Protein AF-A0AAV2SWE1-F1 (afdb_monomer_lite)

Secondary structure (DSSP, 8-state):
------TTS-SSHHHHHHHHHHHH--S-TTTT-SSS---S-S-STTTHHHHSPPPTT------EEEEE-S-HHHHHHHHHHHTTSTT--GGGEEEEESS--HHHHHHHHHHT-EEEE-

InterPro domains:
  IPR052463 O-linked-mannose beta-1,2-N-acetylglucosaminyltransferase [PTHR46396] (7-118)

pLDDT: mean 83.56, std 15.63, range [37.53, 95.44]

Radius of gyration: 15.07 Å; chains: 1; bounding box: 31×37×37 Å

Sequence (118 aa):
NQTRMCMSWPNTKSFNLRRIFCETHDGFKDLCNCENPFTLSNQTKESFMNMNPKPLHWKEDIPILIITGNRTRYMFRLLQSLVHQDGVRSDLITLVMDGEQIEAAKIADILGLRIIIH

Foldseek 3Di:
DDLPQLPQDDPDPLVVLLSVLPVPDPDLCQCNPSPHHDELPCDDVVSCVPQAPAPPPDDDDDAAEAEDELCLVVVVVVVVVQSNDHPDHQQRYEYEYADDNPSNVSVCVSRVHHYDYD

Organism: Meganyctiphanes norvegica (NCBI:txid48144)

Structure (mmCIF, N/CA/C/O backbone):
data_AF-A0AAV2SWE1-F1
#
_entry.id   AF-A0AAV2SWE1-F1
#
loop_
_atom_site.group_PDB
_atom_site.id
_atom_site.type_symbol
_atom_site.label_atom_id
_atom_site.label_alt_id
_atom_site.label_comp_id
_atom_site.label_asym_id
_atom_site.label_entity_id
_atom_site.label_seq_id
_atom_site.pdbx_PDB_ins_code
_atom_site.Cartn_x
_atom_site.Cartn_y
_atom_site.Cartn_z
_atom_site.occupancy
_atom_site.B_iso_or_equiv
_atom_site.auth_seq_id
_atom_site.auth_comp_id
_atom_site.auth_asym_id
_atom_site.auth_atom_id
_atom_site.pdbx_PDB_model_num
ATOM 1 N N . ASN A 1 1 ? -2.248 16.054 20.561 1.00 37.53 1 ASN A N 1
ATO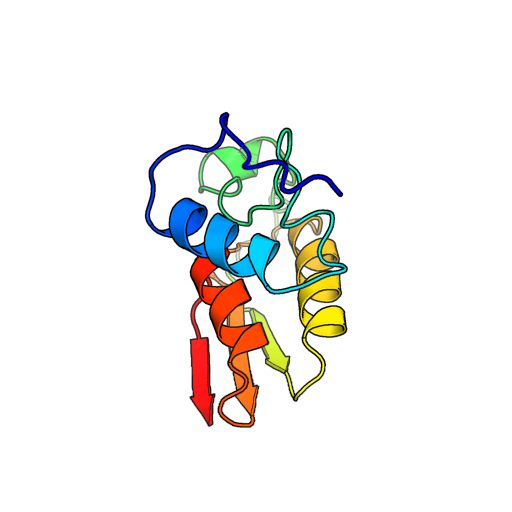M 2 C CA . ASN A 1 1 ? -2.730 17.235 19.810 1.00 37.53 1 ASN A CA 1
ATOM 3 C C . ASN A 1 1 ? -1.872 17.518 18.591 1.00 37.53 1 ASN A C 1
ATOM 5 O O . ASN A 1 1 ? -0.926 18.281 18.704 1.00 37.53 1 ASN A O 1
ATOM 9 N N . GLN A 1 2 ? -2.197 16.904 17.451 1.00 40.59 2 GLN A N 1
ATOM 10 C CA . GLN A 1 2 ? -2.110 17.508 16.113 1.00 40.59 2 GLN A CA 1
ATOM 11 C C . GLN A 1 2 ? -2.547 16.447 15.096 1.00 40.59 2 GLN A C 1
ATOM 13 O O . GLN A 1 2 ? -1.744 15.662 14.603 1.00 40.59 2 GLN A O 1
ATOM 18 N N . THR A 1 3 ? -3.844 16.431 14.800 1.00 47.72 3 THR A N 1
ATOM 19 C CA . THR A 1 3 ? -4.416 15.873 13.573 1.00 47.72 3 THR A CA 1
ATOM 20 C C . THR A 1 3 ? -3.820 16.670 12.409 1.00 47.72 3 THR A C 1
ATOM 22 O O . THR A 1 3 ? -4.380 17.667 11.960 1.00 47.72 3 THR A O 1
ATOM 25 N N . ARG A 1 4 ? -2.602 16.326 11.975 1.00 58.28 4 ARG A N 1
ATOM 26 C CA . ARG A 1 4 ? -2.028 16.892 10.751 1.00 58.28 4 ARG A CA 1
ATOM 27 C C . ARG A 1 4 ? -2.672 16.169 9.584 1.00 58.28 4 ARG A C 1
ATOM 29 O O . ARG A 1 4 ? -2.148 15.184 9.082 1.00 58.28 4 ARG A O 1
ATOM 36 N N . MET A 1 5 ? -3.836 16.663 9.181 1.00 66.75 5 MET A N 1
ATOM 37 C CA . MET A 1 5 ? -4.422 16.338 7.890 1.00 66.75 5 MET A CA 1
ATOM 38 C C . MET A 1 5 ? -3.362 16.651 6.823 1.00 66.75 5 MET A C 1
ATOM 40 O O . MET A 1 5 ? -2.963 17.805 6.664 1.00 66.75 5 MET A O 1
ATOM 44 N N . CYS A 1 6 ? -2.829 15.621 6.159 1.00 80.75 6 CYS A N 1
ATOM 45 C CA . CYS A 1 6 ? -1.799 15.781 5.135 1.00 80.75 6 CYS A CA 1
ATOM 46 C C . CYS A 1 6 ? -2.404 16.504 3.921 1.00 80.75 6 CYS A C 1
ATOM 48 O O . CYS A 1 6 ? -2.972 15.876 3.026 1.00 80.75 6 CYS A O 1
ATOM 50 N N . MET A 1 7 ? -2.316 17.837 3.913 1.00 77.62 7 MET A N 1
ATOM 51 C CA . MET A 1 7 ? -2.926 18.696 2.889 1.00 77.62 7 MET A CA 1
ATOM 52 C C . MET A 1 7 ? -2.313 18.497 1.494 1.00 77.62 7 MET A C 1
ATOM 54 O O . MET A 1 7 ? -2.956 18.799 0.496 1.00 77.62 7 MET A O 1
ATOM 58 N N . SER A 1 8 ? -1.089 17.967 1.426 1.00 84.62 8 SER A N 1
ATOM 59 C CA . SER A 1 8 ? -0.339 17.713 0.191 1.00 84.62 8 SER A CA 1
ATOM 60 C C . SER A 1 8 ? -0.727 16.423 -0.533 1.00 84.62 8 SER A C 1
ATOM 62 O O . SER A 1 8 ? -0.347 16.239 -1.687 1.00 84.62 8 SER A O 1
ATOM 64 N N . TRP A 1 9 ? -1.441 15.498 0.115 1.00 90.25 9 TRP A N 1
ATOM 65 C CA . TRP A 1 9 ? -1.774 14.221 -0.514 1.00 90.25 9 TRP A CA 1
ATOM 66 C C . TRP A 1 9 ? -2.806 14.385 -1.635 1.00 90.25 9 TRP A C 1
ATOM 68 O O . TRP A 1 9 ? -3.787 15.115 -1.456 1.00 90.25 9 TRP A O 1
ATOM 78 N N . PRO A 1 10 ? -2.655 13.658 -2.756 1.00 91.12 10 PRO A N 1
ATOM 79 C CA . PRO A 1 10 ? -3.560 13.770 -3.890 1.00 91.12 10 PRO A CA 1
ATOM 80 C C . PRO A 1 10 ? -4.954 13.216 -3.565 1.00 91.12 10 PRO A C 1
ATOM 82 O O . PRO A 1 10 ? -5.123 12.305 -2.754 1.00 91.12 10 PRO A O 1
ATOM 85 N N . ASN A 1 11 ? -5.974 13.727 -4.253 1.00 90.44 11 ASN A N 1
ATOM 86 C CA . ASN A 1 11 ? -7.366 13.296 -4.090 1.00 90.44 11 ASN A CA 1
ATOM 87 C C . ASN A 1 11 ? -7.673 12.049 -4.928 1.00 90.44 11 ASN A C 1
ATOM 89 O O . ASN A 1 11 ? -8.414 12.097 -5.904 1.00 90.44 11 ASN A O 1
ATOM 93 N N . THR A 1 12 ? -7.084 10.919 -4.539 1.00 91.81 12 THR A N 1
ATOM 94 C CA . THR A 1 12 ? -7.333 9.604 -5.151 1.00 91.81 12 THR A CA 1
ATOM 95 C C . THR A 1 12 ? -7.998 8.659 -4.153 1.00 91.81 12 THR A C 1
ATOM 97 O O . THR A 1 12 ? -7.912 8.873 -2.943 1.00 91.81 12 THR A O 1
ATOM 100 N N . LYS A 1 13 ? -8.622 7.574 -4.638 1.00 92.50 13 LYS A N 1
ATOM 101 C CA . LYS A 1 13 ? -9.240 6.553 -3.771 1.00 92.50 13 LYS A CA 1
ATOM 102 C C . LYS A 1 13 ? -8.258 6.040 -2.705 1.00 92.50 13 LYS A C 1
ATOM 104 O O . LYS A 1 13 ? -8.582 6.077 -1.523 1.00 92.50 13 LYS A O 1
ATOM 109 N N . SER A 1 14 ? -7.057 5.623 -3.114 1.00 92.25 14 SER A N 1
ATOM 110 C CA . SER A 1 14 ? -6.023 5.099 -2.205 1.00 92.25 14 SER A CA 1
ATOM 111 C C . SER A 1 14 ? -5.631 6.120 -1.128 1.00 92.25 14 SER A C 1
ATOM 113 O O . SER A 1 14 ? -5.598 5.789 0.056 1.00 92.25 14 SER A O 1
ATOM 115 N N . PHE A 1 15 ? -5.409 7.384 -1.501 1.00 93.44 15 PHE A N 1
ATOM 116 C CA . PHE A 1 15 ? -5.043 8.420 -0.533 1.00 93.44 15 PHE A CA 1
ATOM 117 C C . PHE A 1 15 ? -6.206 8.845 0.371 1.00 93.44 15 PHE A C 1
ATOM 119 O O . PHE A 1 15 ? -5.977 9.156 1.536 1.00 93.44 15 PHE A O 1
ATOM 126 N N . ASN A 1 16 ? -7.454 8.792 -0.103 1.00 93.88 16 ASN A N 1
ATOM 127 C CA . ASN A 1 16 ? -8.628 8.992 0.750 1.00 93.88 16 ASN A CA 1
ATOM 128 C C . ASN A 1 16 ? -8.719 7.899 1.826 1.00 93.88 16 ASN A C 1
ATOM 130 O O . ASN A 1 16 ? -8.873 8.214 3.005 1.00 93.88 16 ASN A O 1
ATOM 134 N N . LEU A 1 17 ? -8.542 6.629 1.442 1.00 94.81 17 LEU A N 1
ATOM 135 C CA . LEU A 1 17 ? -8.482 5.507 2.386 1.00 94.81 17 LEU A CA 1
ATOM 136 C C . LEU A 1 17 ? -7.310 5.649 3.361 1.00 94.81 17 LEU A C 1
ATOM 138 O O . LEU A 1 17 ? -7.463 5.393 4.554 1.00 94.81 17 LEU A O 1
ATOM 142 N N . ARG A 1 18 ? -6.157 6.114 2.869 1.00 95.38 18 ARG A N 1
ATOM 143 C CA . ARG A 1 18 ? -4.972 6.376 3.690 1.00 95.38 18 ARG A CA 1
ATOM 144 C C . ARG A 1 18 ? -5.240 7.429 4.759 1.00 95.38 18 ARG A C 1
ATOM 146 O O . ARG A 1 18 ? -4.867 7.200 5.903 1.00 95.38 18 ARG A O 1
ATOM 153 N N . ARG A 1 19 ? -5.908 8.542 4.424 1.00 94.12 19 ARG A N 1
ATOM 154 C CA . ARG A 1 19 ? -6.291 9.569 5.416 1.00 94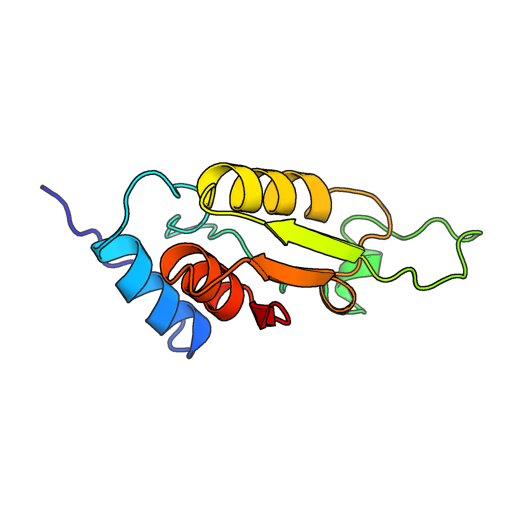.12 19 ARG A CA 1
ATOM 155 C C . ARG A 1 19 ? -7.129 8.956 6.536 1.00 94.12 19 ARG A C 1
ATOM 157 O O . ARG A 1 19 ? -6.738 9.050 7.693 1.00 94.12 19 ARG A O 1
ATOM 164 N N . ILE A 1 20 ? -8.188 8.231 6.177 1.00 93.88 20 ILE A N 1
ATOM 165 C CA . ILE A 1 20 ? -9.083 7.574 7.144 1.00 93.88 20 ILE A CA 1
ATOM 166 C C . ILE A 1 20 ? -8.314 6.584 8.031 1.00 93.88 20 ILE A C 1
ATOM 168 O O . ILE A 1 20 ? -8.505 6.543 9.247 1.00 93.88 20 ILE A O 1
ATOM 172 N N . PHE A 1 21 ? -7.429 5.777 7.440 1.00 95.44 21 PHE A N 1
ATOM 173 C CA . PHE A 1 21 ? -6.618 4.819 8.188 1.00 95.44 21 PHE A CA 1
ATOM 174 C C . PHE A 1 21 ? -5.692 5.521 9.186 1.00 95.44 21 PHE A C 1
ATOM 176 O O . PHE A 1 21 ? -5.685 5.165 10.360 1.00 95.44 21 PHE A O 1
ATOM 183 N N . CYS A 1 22 ? -4.971 6.550 8.742 1.00 94.69 22 CYS A N 1
ATOM 184 C CA . CYS A 1 22 ? -4.004 7.287 9.557 1.00 94.69 22 CYS A CA 1
ATOM 185 C C . CYS A 1 22 ? -4.637 8.153 10.655 1.00 94.69 22 CYS A C 1
ATOM 187 O O . CYS A 1 22 ? -3.960 8.496 11.617 1.00 94.69 22 CYS A O 1
ATOM 189 N N . GLU A 1 23 ? -5.920 8.494 10.539 1.00 92.62 23 GLU A N 1
ATOM 190 C CA . GLU A 1 23 ? -6.684 9.148 11.609 1.00 92.62 23 GLU A CA 1
ATOM 191 C C . GLU A 1 23 ? -7.126 8.171 12.707 1.00 92.62 23 GLU A C 1
ATOM 193 O O . GLU A 1 23 ? -7.412 8.591 13.826 1.00 92.62 23 GLU A O 1
ATOM 198 N N . THR A 1 24 ? -7.199 6.875 12.392 1.00 92.94 24 THR A N 1
ATOM 199 C CA . THR A 1 24 ? -7.794 5.853 13.267 1.00 92.94 24 THR A CA 1
ATOM 200 C C . THR A 1 24 ? -6.801 4.806 13.773 1.00 92.94 24 THR A C 1
ATOM 202 O O . THR A 1 24 ? -7.139 4.060 14.689 1.00 92.94 24 THR A O 1
ATOM 205 N N . HIS A 1 25 ? -5.592 4.733 13.204 1.00 92.06 25 HIS A N 1
ATOM 206 C CA . HIS A 1 25 ? -4.586 3.717 13.525 1.00 92.06 25 HIS A CA 1
ATOM 207 C C . HIS A 1 25 ? -3.205 4.345 13.733 1.00 92.06 25 HIS A C 1
ATOM 209 O O . HIS A 1 25 ? -2.677 5.040 12.865 1.00 92.06 25 HIS A O 1
ATOM 215 N N . ASP A 1 26 ? -2.574 4.008 14.856 1.00 88.12 26 ASP A N 1
ATOM 216 C CA . ASP A 1 26 ? -1.238 4.482 15.211 1.00 88.12 26 ASP A CA 1
ATOM 217 C C . ASP A 1 26 ? -0.131 3.474 14.881 1.00 88.12 26 ASP A C 1
ATOM 219 O O . ASP A 1 26 ? -0.308 2.254 14.879 1.00 88.12 26 ASP A O 1
ATOM 223 N N . GLY A 1 27 ? 1.090 3.984 14.708 1.00 88.56 27 GLY A N 1
ATOM 224 C CA . GLY A 1 27 ? 2.297 3.165 14.577 1.00 88.56 27 GLY A CA 1
ATOM 225 C C . GLY A 1 27 ? 2.592 2.645 13.167 1.00 88.56 27 GLY A C 1
ATOM 226 O O . GLY A 1 27 ? 3.452 1.779 13.016 1.00 88.56 27 GLY A O 1
ATOM 227 N N . PHE A 1 28 ? 1.946 3.223 12.152 1.00 93.81 28 PHE A N 1
ATOM 228 C CA . PHE A 1 28 ? 2.252 3.045 10.728 1.00 93.81 28 PHE A CA 1
ATOM 229 C C . PHE A 1 28 ? 2.891 4.314 10.146 1.00 93.81 28 PHE A C 1
ATOM 231 O O . PHE A 1 28 ? 2.427 4.859 9.148 1.00 93.81 28 PHE A O 1
ATOM 238 N N . LYS 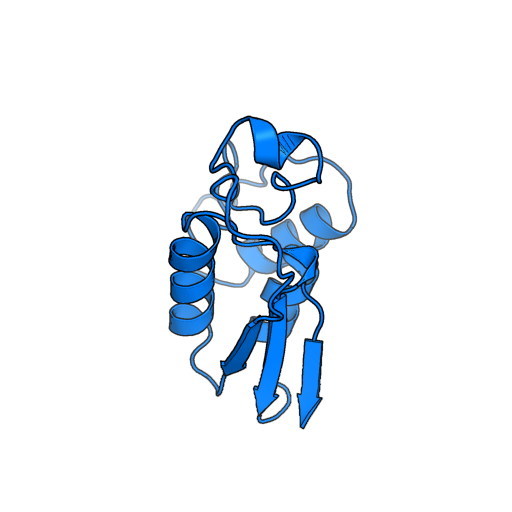A 1 29 ? 3.9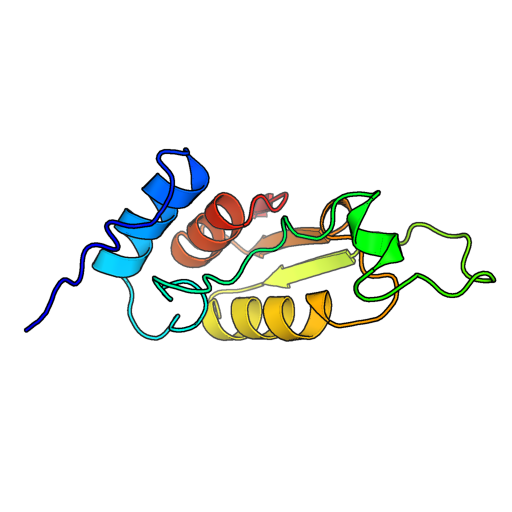53 4.813 10.796 1.00 92.31 29 LYS A N 1
ATOM 239 C CA . LYS A 1 29 ? 4.592 6.105 10.475 1.00 92.31 29 LYS A CA 1
ATOM 240 C C . LYS A 1 29 ? 4.918 6.256 8.987 1.00 92.31 29 LYS A C 1
ATOM 242 O O . LYS A 1 29 ? 4.639 7.304 8.419 1.00 92.31 29 LYS A O 1
ATOM 247 N N . ASP A 1 30 ? 5.455 5.213 8.362 1.00 93.06 30 ASP A N 1
ATOM 248 C CA . ASP A 1 30 ? 5.850 5.263 6.952 1.00 93.06 30 ASP A CA 1
ATOM 249 C C . ASP A 1 30 ? 4.636 5.260 6.016 1.00 93.06 30 ASP A C 1
ATOM 251 O O . ASP A 1 30 ? 4.639 5.950 5.003 1.00 93.06 30 ASP A O 1
ATOM 255 N N . LEU A 1 31 ? 3.550 4.565 6.376 1.00 93.94 31 LEU A N 1
ATOM 256 C CA . LEU A 1 31 ? 2.284 4.652 5.643 1.00 93.94 31 LEU A CA 1
ATOM 257 C C . LEU A 1 31 ? 1.663 6.053 5.781 1.00 93.94 31 LEU A C 1
ATOM 259 O O . LEU A 1 31 ? 1.099 6.577 4.825 1.00 93.94 31 LEU A O 1
ATOM 263 N N . CYS A 1 32 ? 1.794 6.677 6.948 1.00 94.44 32 CYS A N 1
ATOM 264 C CA . CYS A 1 32 ? 1.146 7.944 7.286 1.00 94.44 32 CYS A CA 1
ATOM 265 C C . CYS A 1 32 ? 2.037 9.182 7.116 1.00 94.44 32 CYS A C 1
ATOM 267 O O . CYS A 1 32 ? 1.682 10.267 7.572 1.00 94.44 32 CYS A O 1
ATOM 269 N N . ASN A 1 33 ? 3.191 9.051 6.460 1.00 91.94 33 ASN A N 1
ATOM 270 C CA . ASN A 1 33 ? 4.091 10.171 6.216 1.00 91.94 33 ASN A CA 1
ATOM 271 C C . ASN A 1 33 ? 3.485 11.140 5.177 1.00 91.94 33 ASN A C 1
ATOM 273 O O . ASN A 1 33 ? 3.210 10.750 4.043 1.00 91.94 33 ASN A O 1
ATOM 277 N N . CYS A 1 34 ? 3.273 12.406 5.555 1.00 90.88 34 CYS A N 1
ATOM 278 C CA . CYS A 1 34 ? 2.661 13.406 4.671 1.00 90.88 34 CYS A CA 1
ATOM 279 C C . CYS A 1 34 ? 3.545 13.813 3.478 1.00 90.88 34 CYS A C 1
ATOM 281 O O . CYS A 1 34 ? 3.020 14.236 2.449 1.00 90.88 34 CYS A O 1
ATOM 283 N N . GLU A 1 35 ? 4.867 13.719 3.622 1.00 89.19 35 GLU A N 1
ATOM 284 C CA . GLU A 1 35 ? 5.844 14.159 2.620 1.00 89.19 35 GLU A CA 1
ATOM 285 C C . GLU A 1 35 ? 6.250 13.005 1.702 1.00 89.19 35 GLU A C 1
ATOM 287 O O . GLU A 1 35 ? 6.195 13.135 0.483 1.00 89.19 35 GLU A O 1
ATOM 292 N N . ASN A 1 36 ? 6.603 11.859 2.289 1.00 88.25 36 ASN A N 1
ATOM 293 C CA . ASN A 1 36 ? 7.024 10.660 1.569 1.00 88.25 36 ASN A CA 1
ATOM 294 C C . ASN A 1 36 ? 6.272 9.413 2.075 1.00 88.25 36 ASN A C 1
ATOM 296 O O . ASN A 1 36 ? 6.838 8.602 2.817 1.00 88.25 36 ASN A O 1
ATOM 300 N N . PRO A 1 37 ? 4.976 9.279 1.745 1.00 91.94 37 PRO A N 1
ATOM 301 C CA . PRO A 1 37 ? 4.169 8.126 2.131 1.00 91.94 37 PRO A CA 1
ATOM 302 C C . PRO A 1 37 ? 4.685 6.839 1.473 1.00 91.94 37 PRO A C 1
ATOM 304 O O . PRO A 1 37 ? 4.932 6.803 0.270 1.00 91.94 37 PRO A O 1
ATOM 307 N N . PHE A 1 38 ? 4.752 5.741 2.228 1.00 92.12 38 PHE A N 1
ATOM 308 C CA . PHE A 1 38 ? 5.094 4.423 1.691 1.00 92.12 38 PHE A CA 1
ATOM 309 C C . PHE A 1 38 ? 4.077 3.990 0.630 1.00 92.12 38 PHE A C 1
ATOM 311 O O . PHE A 1 38 ? 2.872 3.983 0.895 1.00 92.12 38 PHE A O 1
ATOM 318 N N . THR A 1 39 ? 4.540 3.592 -0.552 1.00 89.12 39 THR A N 1
ATOM 319 C CA . THR A 1 39 ? 3.701 3.093 -1.649 1.00 89.12 39 THR A CA 1
ATOM 320 C C . THR A 1 39 ? 4.324 1.842 -2.261 1.00 89.12 39 THR A C 1
ATOM 322 O O . THR A 1 39 ? 5.538 1.667 -2.220 1.00 89.12 39 THR A O 1
ATOM 325 N N . LEU A 1 40 ? 3.492 0.984 -2.856 1.00 83.50 40 LEU A N 1
ATOM 326 C CA . LEU A 1 40 ? 3.951 -0.105 -3.730 1.00 83.50 40 LEU A CA 1
ATOM 327 C C . LEU A 1 40 ? 3.923 0.296 -5.220 1.00 83.50 40 LEU A C 1
ATOM 329 O O . LEU A 1 40 ? 4.427 -0.435 -6.071 1.00 83.50 40 LEU A O 1
ATOM 333 N N . SER A 1 41 ? 3.316 1.450 -5.536 1.00 61.66 41 SER A N 1
ATOM 334 C CA . SER A 1 41 ? 3.004 1.908 -6.897 1.00 61.66 41 SER A CA 1
ATOM 335 C C . SER A 1 41 ? 4.167 2.567 -7.629 1.00 61.66 41 SER A C 1
ATOM 337 O O . SER A 1 41 ? 4.117 2.677 -8.850 1.00 61.66 41 SER A O 1
ATOM 339 N N . ASN A 1 42 ? 5.238 2.958 -6.933 1.00 51.03 42 ASN A N 1
ATOM 340 C CA . ASN A 1 42 ? 6.456 3.480 -7.568 1.00 51.03 42 ASN A CA 1
ATOM 341 C C . ASN A 1 42 ? 7.267 2.381 -8.282 1.00 51.03 42 ASN A C 1
ATOM 343 O O . ASN A 1 42 ? 8.448 2.556 -8.546 1.00 51.03 42 ASN A O 1
ATOM 347 N N . GLN A 1 43 ? 6.644 1.248 -8.598 1.00 51.09 43 GLN A N 1
ATOM 348 C CA . GLN A 1 43 ? 7.219 0.105 -9.296 1.00 51.09 43 GLN A CA 1
ATOM 349 C C . GLN A 1 43 ? 6.340 -0.270 -10.494 1.00 51.09 43 GLN A C 1
ATOM 351 O O . GLN A 1 43 ? 5.934 -1.413 -10.672 1.00 51.09 43 GLN A O 1
ATOM 356 N N . THR A 1 44 ? 5.982 0.711 -11.322 1.00 43.22 44 THR A N 1
ATOM 357 C CA . THR A 1 44 ? 5.495 0.418 -12.676 1.00 43.22 44 THR A CA 1
ATOM 358 C C . THR A 1 44 ? 6.631 -0.197 -13.502 1.00 43.22 44 THR A C 1
ATOM 360 O O . THR A 1 44 ? 7.807 -0.012 -13.182 1.00 43.22 44 THR A O 1
ATOM 363 N N . LYS A 1 45 ? 6.302 -0.906 -14.593 1.00 44.25 45 LYS A N 1
ATOM 364 C CA . LYS A 1 45 ? 7.274 -1.494 -15.545 1.00 44.25 45 LYS A CA 1
ATOM 365 C C . LYS A 1 45 ? 8.403 -0.529 -15.956 1.00 44.25 45 LYS A C 1
ATOM 367 O O . LYS A 1 45 ? 9.514 -0.976 -16.205 1.00 44.25 45 LYS A O 1
ATOM 372 N N . GLU A 1 46 ? 8.122 0.774 -15.981 1.00 43.75 46 GLU A N 1
ATOM 373 C CA . GLU A 1 46 ? 9.085 1.843 -16.283 1.00 43.75 46 GLU A CA 1
ATOM 374 C C . GLU A 1 46 ? 9.979 2.223 -15.088 1.00 43.75 46 GLU A C 1
ATOM 376 O O . GLU A 1 46 ? 11.155 2.522 -15.272 1.00 43.75 46 GLU A O 1
ATOM 381 N N . SER A 1 47 ? 9.473 2.148 -13.854 1.00 43.94 47 SER A N 1
ATOM 382 C CA . SER A 1 47 ? 10.253 2.429 -12.639 1.00 43.94 47 SER A CA 1
ATOM 383 C C . SER A 1 47 ? 11.216 1.291 -12.262 1.00 43.94 47 SER A C 1
ATOM 385 O O . SER A 1 47 ? 12.258 1.525 -11.647 1.00 43.94 47 SER A O 1
ATOM 387 N N . PHE A 1 48 ? 10.941 0.059 -12.713 1.00 45.47 48 PHE A N 1
ATOM 388 C CA . PHE A 1 48 ? 11.862 -1.081 -12.578 1.00 45.47 48 PHE A CA 1
ATOM 389 C C . PHE A 1 48 ? 13.240 -0.844 -13.187 1.00 45.47 48 PHE A C 1
ATOM 391 O O . PHE A 1 48 ? 14.215 -1.416 -12.704 1.00 45.47 48 PHE A O 1
ATOM 398 N N . MET A 1 49 ? 13.343 0.003 -14.215 1.00 44.59 49 MET A N 1
ATOM 399 C CA . MET A 1 49 ? 14.645 0.356 -14.777 1.00 44.59 49 MET A CA 1
ATOM 400 C C . MET A 1 49 ? 15.498 1.195 -13.818 1.00 44.59 49 MET A C 1
ATOM 402 O O . MET A 1 49 ? 16.718 1.178 -13.945 1.00 44.59 49 MET A O 1
ATOM 406 N N . ASN A 1 50 ? 14.887 1.888 -12.851 1.00 45.66 50 ASN A N 1
ATOM 407 C CA . ASN A 1 50 ? 15.557 2.954 -12.109 1.00 45.66 50 ASN A CA 1
ATOM 408 C C . ASN A 1 50 ? 15.778 2.671 -10.618 1.00 45.66 50 ASN A C 1
ATOM 410 O O . ASN A 1 50 ? 16.605 3.360 -10.027 1.00 45.66 50 ASN A O 1
ATOM 414 N N . MET A 1 51 ? 15.076 1.711 -9.997 1.00 49.31 51 MET A N 1
ATOM 415 C CA . MET A 1 51 ? 15.151 1.563 -8.532 1.00 49.31 51 MET A CA 1
ATOM 416 C C . MET A 1 51 ? 15.665 0.220 -8.012 1.00 49.31 51 MET A C 1
ATOM 418 O O . MET A 1 51 ? 16.224 0.243 -6.930 1.00 49.31 51 MET A O 1
ATOM 422 N N . ASN A 1 52 ? 15.521 -0.890 -8.752 1.00 56.69 52 ASN A N 1
ATOM 423 C CA . ASN A 1 52 ? 16.076 -2.224 -8.436 1.00 56.69 52 ASN A CA 1
ATOM 424 C C . ASN A 1 52 ? 15.887 -3.156 -9.657 1.00 56.69 52 ASN A C 1
ATOM 426 O O . ASN A 1 52 ? 14.938 -3.953 -9.701 1.00 56.69 52 ASN A O 1
ATOM 430 N N . PRO A 1 53 ? 16.698 -3.007 -10.720 1.00 62.81 53 PRO A N 1
ATOM 431 C CA . PRO A 1 53 ? 16.495 -3.754 -11.950 1.00 62.81 53 PRO A CA 1
ATOM 432 C C . PRO A 1 53 ? 16.669 -5.250 -11.697 1.00 62.81 53 PRO A C 1
ATOM 434 O O . PRO A 1 53 ? 17.691 -5.704 -11.187 1.00 62.81 53 PRO A O 1
ATOM 437 N N . LYS A 1 54 ? 15.660 -6.026 -12.102 1.00 67.50 54 LYS A N 1
ATOM 438 C CA . LYS A 1 54 ? 15.744 -7.485 -12.174 1.00 67.50 54 LYS A CA 1
ATOM 439 C C . LYS A 1 54 ? 17.035 -7.854 -12.931 1.00 67.50 54 LYS A C 1
ATOM 441 O O . LYS A 1 54 ? 17.194 -7.390 -14.065 1.00 67.50 54 LYS A O 1
ATOM 446 N N . PRO A 1 55 ? 17.949 -8.653 -12.349 1.00 74.00 55 PRO A N 1
ATOM 447 C CA . PRO A 1 55 ? 19.156 -9.092 -13.037 1.00 74.00 55 PRO A CA 1
ATOM 448 C C . PRO A 1 55 ? 18.823 -9.638 -14.427 1.00 74.00 55 PRO A C 1
ATOM 450 O O . PRO A 1 55 ? 17.877 -10.408 -14.573 1.00 74.00 55 PRO A O 1
ATOM 453 N N . LEU A 1 56 ? 19.606 -9.272 -15.447 1.00 73.44 56 LEU A N 1
ATOM 454 C CA . LEU A 1 56 ? 19.326 -9.590 -16.861 1.00 73.44 56 LEU A CA 1
ATOM 455 C C . LEU A 1 56 ? 19.085 -11.087 -17.131 1.00 73.44 56 LEU A C 1
ATOM 457 O O . LEU A 1 56 ? 18.388 -11.456 -18.074 1.00 73.44 56 LEU A O 1
ATOM 461 N N . HIS A 1 57 ? 19.665 -11.958 -16.304 1.00 78.94 57 HIS A N 1
ATOM 462 C CA . HIS A 1 57 ? 19.523 -13.408 -16.419 1.00 78.94 57 HIS A CA 1
ATOM 463 C C . HIS A 1 57 ? 18.237 -13.959 -15.786 1.00 78.94 57 HIS A C 1
ATOM 465 O O . HIS A 1 57 ? 17.864 -15.096 -16.069 1.00 78.94 57 HIS A O 1
ATOM 471 N N . TRP A 1 58 ? 17.544 -13.189 -14.945 1.00 80.88 58 TRP A N 1
ATOM 472 C CA . TRP A 1 58 ? 16.287 -13.603 -14.332 1.00 80.88 58 TRP A CA 1
ATOM 473 C C . TRP A 1 58 ? 15.144 -13.334 -15.309 1.00 80.88 58 TRP A C 1
ATOM 475 O O . TRP A 1 58 ? 14.709 -12.199 -15.506 1.00 80.88 58 TRP A O 1
ATOM 485 N N . LYS A 1 59 ? 14.641 -14.397 -15.933 1.00 78.00 59 LYS A N 1
ATOM 486 C CA . LYS A 1 59 ? 13.568 -14.303 -16.934 1.00 78.00 59 LYS A CA 1
ATOM 487 C C . LYS A 1 59 ? 12.180 -14.522 -16.342 1.00 78.00 59 LYS A C 1
ATOM 489 O O . LYS A 1 59 ? 11.230 -13.913 -16.815 1.00 78.00 59 LYS A O 1
ATOM 494 N N . GLU A 1 60 ? 12.085 -15.268 -15.247 1.00 84.69 60 GLU A N 1
ATOM 495 C CA . GLU A 1 60 ? 10.804 -15.723 -14.701 1.00 84.69 60 GLU A CA 1
ATOM 496 C C . GLU A 1 60 ? 10.071 -14.666 -13.883 1.00 84.69 60 GLU A C 1
ATOM 498 O O . GLU A 1 60 ? 10.677 -13.960 -13.075 1.00 84.69 60 GLU A O 1
ATOM 503 N N . ASP A 1 61 ? 8.762 -14.572 -14.075 1.00 85.81 61 ASP A N 1
ATOM 504 C CA . ASP A 1 61 ? 7.871 -13.777 -13.238 1.00 85.81 61 ASP A CA 1
ATOM 505 C C . ASP A 1 61 ? 7.316 -14.673 -12.127 1.00 85.81 61 ASP A C 1
ATOM 507 O O . ASP A 1 61 ? 6.425 -15.490 -12.353 1.00 85.81 61 ASP A O 1
ATOM 511 N N . ILE A 1 62 ? 7.886 -14.547 -10.926 1.00 87.06 62 ILE A N 1
ATOM 512 C CA . ILE A 1 62 ? 7.553 -15.410 -9.789 1.00 87.06 62 ILE A CA 1
ATOM 513 C C . ILE A 1 62 ? 6.493 -14.716 -8.919 1.00 87.06 62 ILE A C 1
ATOM 515 O O . ILE A 1 62 ? 6.774 -13.646 -8.371 1.00 87.06 62 ILE A O 1
ATOM 519 N N . PRO A 1 63 ? 5.286 -15.291 -8.768 1.00 92.25 63 PRO A N 1
ATOM 520 C CA . PRO A 1 63 ? 4.272 -14.756 -7.869 1.00 92.25 63 PRO A CA 1
ATOM 521 C C . PRO A 1 63 ? 4.687 -14.921 -6.405 1.00 92.25 63 PRO A C 1
ATOM 523 O O . PRO A 1 63 ? 5.245 -15.946 -6.013 1.00 92.25 63 PRO A O 1
ATOM 526 N N . ILE A 1 64 ? 4.369 -13.920 -5.584 1.00 92.94 64 ILE A N 1
ATOM 527 C CA . ILE A 1 64 ? 4.669 -13.917 -4.150 1.00 92.94 64 ILE A CA 1
ATOM 528 C C . ILE A 1 64 ? 3.357 -13.975 -3.379 1.00 92.94 64 ILE A C 1
ATOM 530 O O . ILE A 1 64 ? 2.530 -13.064 -3.457 1.00 92.94 64 ILE A O 1
ATOM 534 N N . LEU A 1 65 ? 3.190 -15.045 -2.607 1.00 95.00 65 LEU A N 1
ATOM 535 C CA . LEU A 1 65 ? 2.057 -15.220 -1.712 1.00 95.00 65 LEU A CA 1
ATOM 536 C C . LEU A 1 65 ? 2.468 -14.855 -0.286 1.00 95.00 65 LEU A C 1
ATOM 538 O O . LEU A 1 65 ? 3.345 -15.495 0.292 1.00 95.00 65 LEU A O 1
ATOM 542 N N . ILE A 1 66 ? 1.830 -13.840 0.290 1.00 94.44 66 ILE A N 1
ATOM 543 C CA . ILE A 1 66 ? 2.028 -13.460 1.692 1.00 94.44 66 ILE A CA 1
ATOM 544 C C . ILE A 1 66 ? 0.827 -13.960 2.477 1.00 94.44 66 ILE A C 1
ATOM 546 O O . ILE A 1 66 ? -0.274 -13.455 2.295 1.00 94.44 66 ILE A O 1
ATOM 550 N N . ILE A 1 67 ? 1.036 -14.935 3.355 1.00 93.19 67 ILE A N 1
ATOM 551 C CA . ILE A 1 67 ? -0.018 -15.475 4.216 1.00 93.19 67 ILE A CA 1
ATOM 552 C C . ILE A 1 67 ? 0.068 -14.769 5.570 1.00 93.19 67 ILE A C 1
ATOM 554 O O . ILE A 1 67 ? 1.123 -14.787 6.207 1.00 93.19 67 ILE A O 1
ATOM 558 N N . THR A 1 68 ? -1.020 -14.135 6.013 1.00 91.12 68 THR A N 1
ATOM 559 C CA . THR A 1 68 ? -1.057 -13.408 7.287 1.00 91.12 68 THR A CA 1
ATOM 560 C C . THR A 1 68 ? -2.270 -13.760 8.150 1.00 91.12 68 THR A C 1
ATOM 562 O O . THR A 1 68 ? -3.420 -13.756 7.714 1.00 91.12 68 THR A O 1
ATOM 565 N N . GLY A 1 69 ? -1.981 -14.014 9.428 1.00 87.31 69 GLY A N 1
ATOM 566 C CA . GLY A 1 69 ? -2.932 -13.961 10.539 1.00 87.31 69 GLY A CA 1
ATOM 567 C C . GLY A 1 69 ? -3.032 -12.535 11.101 1.00 87.31 69 GLY A C 1
ATOM 568 O O . GLY A 1 69 ? -2.510 -11.600 10.499 1.00 87.31 69 GLY A O 1
ATOM 569 N N . ASN A 1 70 ? -3.567 -12.380 12.315 1.00 85.88 70 ASN A N 1
ATOM 570 C CA . ASN A 1 70 ? -3.852 -11.109 13.016 1.00 85.88 70 ASN A CA 1
ATOM 571 C C . ASN A 1 70 ? -2.656 -10.174 13.353 1.00 85.88 70 ASN A C 1
ATOM 573 O O . ASN A 1 70 ? -2.733 -9.353 14.270 1.00 85.88 70 ASN A O 1
ATOM 577 N N . ARG A 1 71 ? -1.522 -10.296 12.661 1.00 90.69 71 ARG A N 1
ATOM 578 C CA . ARG A 1 71 ? -0.270 -9.582 12.931 1.00 90.69 71 ARG A CA 1
ATOM 579 C C . ARG A 1 71 ? 0.016 -8.513 11.872 1.00 90.69 71 ARG A C 1
ATOM 581 O O . ARG A 1 71 ? 1.103 -8.486 11.292 1.00 90.69 71 ARG A O 1
ATOM 588 N N . THR A 1 72 ? -0.916 -7.577 11.683 1.00 92.62 72 THR A N 1
ATOM 589 C CA . THR A 1 72 ? -0.863 -6.499 10.672 1.00 92.62 72 THR A CA 1
ATOM 590 C C . THR A 1 72 ? 0.479 -5.761 10.620 1.00 92.62 72 THR A C 1
ATOM 592 O O . THR A 1 72 ? 1.018 -5.499 9.547 1.00 92.62 72 THR A O 1
ATOM 595 N N . ARG A 1 73 ? 1.080 -5.453 11.776 1.00 93.38 73 ARG A N 1
ATOM 596 C CA . ARG A 1 73 ? 2.377 -4.750 11.838 1.00 93.38 73 ARG A CA 1
ATOM 597 C C . ARG A 1 73 ? 3.528 -5.564 11.251 1.00 93.38 73 ARG A C 1
ATOM 599 O O . A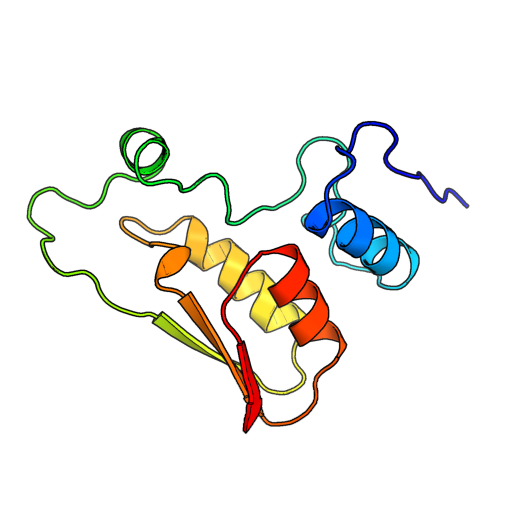RG A 1 73 ? 4.417 -4.993 10.627 1.00 93.38 73 ARG A O 1
ATOM 606 N N . TYR A 1 74 ? 3.527 -6.879 11.461 1.00 94.06 74 TYR A N 1
ATOM 607 C CA . TYR A 1 74 ? 4.547 -7.764 10.900 1.00 94.06 74 TYR A CA 1
ATOM 608 C C . TYR A 1 74 ? 4.374 -7.888 9.390 1.00 94.06 74 TYR A C 1
ATOM 610 O O . TYR A 1 74 ? 5.353 -7.760 8.662 1.00 94.06 74 TYR A O 1
ATOM 618 N N . MET A 1 75 ? 3.130 -8.036 8.926 1.00 94.44 75 MET A N 1
ATOM 619 C CA . MET A 1 75 ? 2.800 -8.011 7.501 1.00 94.44 75 MET A CA 1
ATOM 620 C C . MET A 1 75 ? 3.264 -6.704 6.841 1.00 94.44 75 MET A C 1
ATOM 622 O O . MET A 1 75 ? 3.932 -6.739 5.811 1.00 94.44 75 MET A O 1
ATOM 626 N N . PHE A 1 76 ? 2.970 -5.549 7.444 1.00 95.19 76 PHE A N 1
ATOM 627 C CA . PHE A 1 76 ? 3.388 -4.260 6.892 1.00 95.19 76 PHE A CA 1
ATOM 628 C C . PHE A 1 76 ? 4.916 -4.126 6.830 1.00 95.19 76 PHE A C 1
ATOM 630 O O . PHE A 1 76 ? 5.450 -3.757 5.789 1.00 95.19 76 PHE A O 1
ATOM 637 N N . ARG A 1 77 ? 5.636 -4.511 7.893 1.00 93.62 77 ARG A N 1
ATOM 638 C CA . ARG A 1 77 ? 7.111 -4.526 7.890 1.00 93.62 77 ARG A CA 1
ATOM 639 C C . ARG A 1 77 ? 7.686 -5.453 6.821 1.00 93.62 77 ARG A C 1
ATOM 641 O O . ARG A 1 77 ? 8.649 -5.084 6.161 1.00 93.62 77 ARG A O 1
ATOM 648 N N . LEU A 1 78 ? 7.083 -6.626 6.623 1.00 94.44 78 LEU A N 1
ATOM 649 C CA . LEU A 1 78 ? 7.482 -7.552 5.565 1.00 94.44 78 LEU A CA 1
ATOM 650 C C . LEU A 1 78 ? 7.339 -6.903 4.184 1.00 94.44 78 LEU A C 1
ATOM 652 O O . LEU A 1 78 ? 8.273 -6.974 3.393 1.00 94.44 78 LEU A O 1
ATOM 656 N N . LEU A 1 79 ? 6.215 -6.231 3.910 1.00 93.44 79 LEU A N 1
ATOM 657 C CA . LEU A 1 79 ? 6.006 -5.503 2.653 1.00 93.44 79 LEU A CA 1
ATOM 658 C C . LEU A 1 79 ? 7.064 -4.414 2.443 1.00 93.44 79 LEU A C 1
ATOM 660 O O . LEU A 1 79 ? 7.593 -4.278 1.340 1.00 93.44 79 LEU A O 1
ATOM 664 N N . GLN A 1 80 ? 7.408 -3.676 3.503 1.00 91.88 80 GLN A N 1
ATOM 665 C CA . GLN A 1 80 ? 8.476 -2.679 3.451 1.00 91.88 80 GLN A CA 1
ATOM 666 C C . GLN A 1 80 ? 9.825 -3.313 3.114 1.00 91.88 80 GLN A C 1
ATOM 668 O O . GLN A 1 80 ? 10.547 -2.771 2.293 1.00 91.88 80 GLN A O 1
ATOM 673 N N . SER A 1 81 ? 10.189 -4.457 3.693 1.00 90.88 81 SER A N 1
ATOM 674 C CA . SER A 1 81 ? 11.450 -5.129 3.348 1.00 90.88 81 SER A CA 1
ATOM 675 C C . SER A 1 81 ? 11.436 -5.725 1.940 1.00 90.88 81 SER A C 1
ATOM 677 O O . SER A 1 81 ? 12.442 -5.657 1.233 1.00 90.88 81 SER A O 1
ATOM 679 N N . LEU A 1 82 ? 10.298 -6.288 1.531 1.00 89.69 82 LEU A N 1
ATOM 680 C CA . LEU A 1 82 ? 10.144 -7.000 0.268 1.00 89.69 82 LEU A CA 1
ATOM 681 C C . LEU A 1 82 ? 10.287 -6.067 -0.935 1.00 89.69 82 LEU A C 1
ATOM 683 O O . LEU A 1 82 ? 10.987 -6.402 -1.881 1.00 89.69 82 LEU A O 1
ATOM 687 N N . VAL A 1 83 ? 9.681 -4.879 -0.889 1.00 84.75 83 VAL A N 1
ATOM 688 C CA . VAL A 1 83 ? 9.688 -3.938 -2.024 1.00 84.75 83 VAL A CA 1
ATOM 689 C C . VAL A 1 83 ? 11.092 -3.418 -2.373 1.00 84.75 83 VAL A C 1
ATOM 691 O O . VAL A 1 83 ? 11.314 -2.957 -3.488 1.00 84.75 83 VAL A O 1
ATOM 694 N N . HIS A 1 84 ? 12.049 -3.521 -1.446 1.00 83.00 84 HIS A N 1
ATOM 695 C CA . HIS A 1 84 ? 13.445 -3.133 -1.666 1.00 83.00 84 HIS A CA 1
ATOM 696 C C . HIS A 1 84 ? 14.323 -4.268 -2.212 1.00 83.00 84 HIS A C 1
ATOM 698 O O . HIS A 1 84 ? 15.508 -4.039 -2.428 1.00 83.00 84 HIS A O 1
ATOM 704 N N . GLN A 1 85 ? 13.786 -5.476 -2.411 1.00 83.88 85 GLN A N 1
ATOM 705 C CA . GLN A 1 85 ? 14.551 -6.579 -2.992 1.00 83.88 85 GLN A CA 1
ATOM 706 C C . GLN A 1 85 ? 14.586 -6.487 -4.520 1.00 83.88 85 GLN A C 1
ATOM 708 O O . GLN A 1 85 ? 13.623 -6.049 -5.157 1.00 83.88 85 GLN A O 1
ATOM 713 N N . ASP A 1 86 ? 15.685 -6.952 -5.107 1.00 80.06 86 ASP A N 1
ATOM 714 C CA . ASP A 1 86 ? 15.865 -6.966 -6.555 1.00 80.06 86 ASP A CA 1
ATOM 715 C C . ASP A 1 86 ? 14.813 -7.826 -7.256 1.00 80.06 86 ASP A C 1
ATOM 717 O O . ASP A 1 86 ? 14.499 -8.942 -6.840 1.00 80.06 86 ASP A O 1
ATOM 721 N N . GLY A 1 87 ? 14.264 -7.300 -8.353 1.00 78.06 87 GLY A N 1
ATOM 722 C CA . GLY A 1 87 ? 13.307 -8.019 -9.194 1.00 78.06 87 GLY A CA 1
ATOM 723 C C . GLY A 1 87 ? 11.918 -8.239 -8.584 1.00 78.06 87 GLY A C 1
ATOM 724 O O . GLY A 1 87 ? 11.086 -8.874 -9.235 1.00 78.06 87 GLY A O 1
ATOM 725 N N . VAL A 1 88 ? 11.634 -7.716 -7.384 1.00 83.50 88 VAL A N 1
ATOM 726 C CA . VAL A 1 88 ? 10.295 -7.799 -6.784 1.00 83.50 88 VAL A CA 1
ATOM 727 C C . VAL A 1 88 ? 9.304 -6.969 -7.573 1.00 83.50 88 VAL A C 1
ATOM 729 O O . VAL A 1 88 ? 9.471 -5.771 -7.729 1.00 83.50 88 VAL A O 1
ATOM 732 N N . ARG A 1 89 ? 8.219 -7.608 -8.000 1.00 84.62 89 ARG A N 1
ATOM 733 C CA . ARG A 1 89 ? 7.125 -6.978 -8.732 1.00 84.62 89 ARG A CA 1
ATOM 734 C C . ARG A 1 89 ? 5.882 -6.860 -7.872 1.00 84.62 89 ARG A C 1
ATOM 736 O O . ARG A 1 89 ? 5.290 -7.876 -7.520 1.00 84.62 89 ARG A O 1
ATOM 743 N N . SER A 1 90 ? 5.470 -5.633 -7.547 1.00 85.06 90 SER A N 1
ATOM 744 C CA . SER A 1 90 ? 4.301 -5.398 -6.689 1.00 85.06 90 SER A CA 1
ATOM 745 C C . SER A 1 90 ? 2.998 -5.940 -7.283 1.00 85.06 90 SER A C 1
ATOM 747 O O . SER A 1 90 ? 2.141 -6.406 -6.535 1.00 85.06 90 SER A O 1
ATOM 749 N N . ASP A 1 91 ? 2.884 -5.992 -8.613 1.00 86.75 91 ASP A N 1
ATOM 750 C CA . ASP A 1 91 ? 1.750 -6.595 -9.322 1.00 86.75 91 ASP A CA 1
ATOM 751 C C . ASP A 1 91 ? 1.684 -8.132 -9.208 1.00 86.75 91 ASP A C 1
ATOM 753 O O . ASP A 1 91 ? 0.641 -8.729 -9.480 1.00 86.75 91 ASP A O 1
ATOM 757 N N . LEU A 1 92 ? 2.773 -8.773 -8.767 1.00 90.69 92 LEU A N 1
ATOM 758 C CA . LEU A 1 92 ? 2.865 -10.215 -8.518 1.00 90.69 92 LEU A CA 1
ATOM 759 C C . LEU A 1 92 ? 2.680 -10.588 -7.036 1.00 90.69 92 LEU A C 1
ATOM 761 O O . LEU A 1 92 ? 2.733 -11.772 -6.697 1.00 90.69 92 LEU A O 1
ATOM 765 N N . ILE A 1 93 ? 2.447 -9.613 -6.152 1.00 93.38 93 ILE A N 1
ATOM 766 C CA . ILE A 1 93 ? 2.216 -9.853 -4.723 1.00 93.38 93 ILE A CA 1
ATOM 767 C C . ILE A 1 93 ? 0.719 -10.069 -4.473 1.00 93.38 93 ILE A C 1
ATOM 769 O O . ILE A 1 93 ? -0.120 -9.241 -4.828 1.00 93.38 93 ILE A O 1
ATOM 773 N N . THR A 1 94 ? 0.377 -11.177 -3.814 1.00 94.69 94 THR A N 1
ATOM 774 C CA . THR A 1 94 ? -0.979 -11.461 -3.324 1.00 94.69 94 THR A CA 1
ATOM 775 C C . THR A 1 94 ? -0.953 -11.685 -1.816 1.00 94.69 94 THR A C 1
ATOM 777 O O . THR A 1 94 ? -0.177 -12.499 -1.314 1.00 94.69 94 THR A O 1
ATOM 780 N N . LEU A 1 95 ? -1.814 -10.967 -1.096 1.00 95.00 95 LEU A N 1
ATOM 781 C CA . LEU A 1 95 ? -2.019 -11.134 0.336 1.00 95.00 95 LEU A CA 1
ATOM 782 C C . LEU A 1 95 ? -3.147 -12.142 0.582 1.00 95.00 95 LEU A C 1
ATOM 784 O O . LEU A 1 95 ? -4.274 -11.934 0.139 1.00 95.00 95 LEU A O 1
ATOM 788 N N . VAL A 1 96 ? -2.850 -13.213 1.307 1.00 95.19 96 VAL A N 1
ATOM 789 C CA . VAL A 1 96 ? -3.821 -14.207 1.769 1.00 95.19 96 VAL A CA 1
ATOM 790 C C . VAL A 1 96 ? -4.051 -13.999 3.255 1.00 95.19 96 VAL A C 1
ATOM 792 O O . VAL A 1 96 ? -3.102 -14.031 4.041 1.00 95.19 96 VAL A O 1
ATOM 795 N N . MET A 1 97 ? -5.302 -13.778 3.638 1.00 92.62 97 MET A N 1
ATOM 796 C CA . MET A 1 97 ? -5.701 -13.572 5.025 1.00 92.62 97 MET A CA 1
ATOM 797 C C . MET A 1 97 ? -6.492 -14.771 5.538 1.00 92.62 97 MET A C 1
ATOM 799 O O . MET A 1 97 ? -7.404 -15.244 4.866 1.00 92.62 97 MET A O 1
ATOM 803 N N . ASP A 1 98 ? -6.126 -15.224 6.735 1.00 87.06 98 A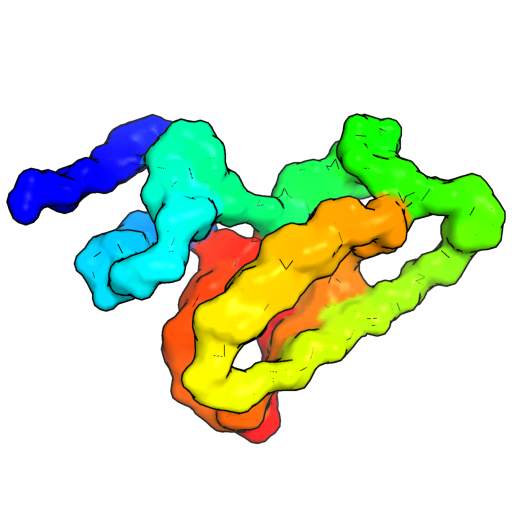SP A N 1
ATOM 804 C CA . ASP A 1 98 ? -6.888 -16.195 7.524 1.00 87.06 98 ASP A CA 1
ATOM 805 C C . ASP A 1 98 ? -7.948 -15.425 8.336 1.00 87.06 98 ASP A C 1
ATOM 807 O O . ASP A 1 98 ? -7.632 -14.796 9.357 1.00 87.06 98 ASP A O 1
ATOM 811 N N . GLY A 1 99 ? -9.174 -15.357 7.805 1.00 85.19 99 GLY A N 1
ATOM 812 C CA . GLY A 1 99 ? -10.290 -14.582 8.353 1.00 85.19 99 GLY A CA 1
ATOM 813 C C . GLY A 1 99 ? -10.319 -13.078 8.021 1.00 85.19 99 GLY A C 1
ATOM 814 O O . GLY A 1 99 ? -9.438 -12.506 7.373 1.00 85.19 99 GLY A O 1
ATOM 815 N N . GLU A 1 100 ? -11.374 -12.405 8.496 1.00 79.31 100 GLU A N 1
ATOM 816 C CA . GLU A 1 100 ? -11.658 -10.989 8.215 1.00 79.31 100 GLU A CA 1
ATOM 817 C C . GLU A 1 100 ? -10.808 -10.023 9.055 1.00 79.31 100 GLU A C 1
ATOM 819 O O . GLU A 1 100 ? -11.253 -9.378 10.008 1.00 79.31 100 GLU A O 1
ATOM 824 N N . GLN A 1 101 ? -9.542 -9.885 8.681 1.00 89.94 101 GLN A N 1
ATOM 825 C CA . GLN A 1 101 ? -8.623 -8.957 9.331 1.00 89.94 101 GLN A CA 1
ATOM 826 C C . GLN A 1 101 ? -8.726 -7.562 8.715 1.00 89.94 101 GLN A C 1
ATOM 828 O O . GLN A 1 101 ? -7.949 -7.171 7.843 1.00 89.94 101 GLN A O 1
ATOM 833 N N . ILE A 1 102 ? -9.697 -6.790 9.203 1.00 91.12 102 ILE A N 1
ATOM 834 C CA . ILE A 1 102 ? -10.074 -5.476 8.660 1.00 91.12 102 ILE A CA 1
ATOM 835 C C . ILE A 1 102 ? -8.875 -4.521 8.528 1.00 91.12 102 ILE A C 1
ATOM 837 O O . ILE A 1 102 ? -8.762 -3.808 7.532 1.00 91.12 102 ILE A O 1
ATOM 841 N N . GLU A 1 103 ? -7.973 -4.485 9.512 1.00 93.25 103 GLU A N 1
ATOM 842 C CA . GLU A 1 103 ? -6.801 -3.598 9.483 1.00 93.25 103 GLU A CA 1
ATOM 843 C C . GLU A 1 103 ? -5.834 -3.962 8.342 1.00 93.25 103 GLU A C 1
ATOM 845 O O . GLU A 1 103 ? -5.419 -3.088 7.579 1.00 93.25 103 GLU A O 1
ATOM 850 N N . ALA A 1 104 ? -5.526 -5.252 8.179 1.00 93.81 104 ALA A N 1
ATOM 851 C CA . ALA A 1 104 ? -4.657 -5.746 7.112 1.00 93.81 104 ALA A CA 1
ATOM 852 C C . ALA A 1 104 ? -5.289 -5.529 5.730 1.00 93.81 104 ALA A C 1
ATOM 854 O O . ALA A 1 104 ? -4.620 -5.043 4.816 1.00 93.81 104 ALA A O 1
ATOM 855 N N . ALA A 1 105 ? -6.596 -5.781 5.606 1.00 93.94 105 ALA A N 1
ATOM 856 C CA . ALA A 1 105 ? -7.360 -5.529 4.388 1.00 93.94 105 ALA A CA 1
ATOM 857 C C . ALA A 1 105 ? -7.320 -4.048 3.970 1.00 93.94 105 ALA A C 1
ATOM 859 O O . ALA A 1 105 ? -7.106 -3.739 2.798 1.00 93.94 105 ALA A O 1
ATOM 860 N N . LYS A 1 106 ? -7.458 -3.120 4.930 1.00 95.19 106 LYS A N 1
ATOM 861 C CA . LYS A 1 106 ? -7.359 -1.673 4.674 1.00 95.19 106 LYS A CA 1
ATOM 862 C C . LYS A 1 106 ? -5.977 -1.277 4.164 1.00 95.19 106 LYS A C 1
ATOM 864 O O . LYS A 1 106 ? -5.888 -0.527 3.196 1.00 95.19 106 LYS A O 1
ATOM 869 N N . ILE A 1 107 ? -4.905 -1.781 4.783 1.00 95.12 107 ILE A N 1
ATOM 870 C CA . ILE A 1 107 ? -3.535 -1.524 4.308 1.00 95.12 107 ILE A CA 1
ATOM 871 C C . ILE A 1 107 ? -3.355 -2.065 2.887 1.00 95.12 107 ILE A C 1
ATOM 873 O O . ILE A 1 107 ? -2.790 -1.375 2.041 1.00 95.12 107 ILE A O 1
ATOM 877 N N . ALA A 1 108 ? -3.859 -3.266 2.606 1.00 93.44 108 ALA A N 1
ATOM 878 C CA . ALA A 1 108 ? -3.782 -3.861 1.280 1.00 93.44 108 ALA A CA 1
ATOM 879 C C . ALA A 1 108 ? -4.532 -3.036 0.214 1.00 93.44 108 ALA A C 1
ATOM 881 O O . ALA A 1 108 ? -3.952 -2.785 -0.840 1.00 93.44 108 ALA A O 1
ATOM 882 N N . ASP A 1 109 ? -5.741 -2.526 0.490 1.00 93.31 109 ASP A N 1
ATOM 883 C CA . ASP A 1 109 ? -6.478 -1.640 -0.440 1.00 93.31 109 ASP A CA 1
ATOM 884 C C . ASP A 1 109 ? -5.753 -0.293 -0.633 1.00 93.31 109 ASP A C 1
ATOM 886 O O . ASP A 1 109 ? -5.600 0.183 -1.758 1.00 93.31 109 ASP A O 1
ATOM 890 N N . ILE A 1 110 ? -5.198 0.292 0.441 1.00 94.88 110 ILE A N 1
ATOM 891 C CA . ILE A 1 110 ? -4.369 1.509 0.348 1.00 94.88 110 ILE A CA 1
ATOM 892 C C . ILE A 1 110 ? -3.168 1.285 -0.577 1.00 94.88 110 ILE A C 1
ATOM 894 O O . ILE A 1 110 ? -2.817 2.176 -1.354 1.00 94.88 110 ILE A O 1
ATOM 898 N N . LEU A 1 111 ? -2.522 0.123 -0.490 1.00 93.31 111 LEU A N 1
ATOM 899 C CA . LEU A 1 111 ? -1.330 -0.204 -1.271 1.00 93.31 111 LEU A CA 1
ATOM 900 C C . LEU A 1 111 ? -1.637 -0.822 -2.644 1.00 93.31 111 LEU A C 1
ATOM 902 O O . LEU A 1 111 ? -0.705 -1.024 -3.419 1.00 93.31 111 LEU A O 1
ATOM 906 N N . GLY A 1 112 ? -2.908 -1.085 -2.961 1.00 92.00 112 GLY A N 1
ATOM 907 C CA . GLY A 1 112 ? -3.328 -1.681 -4.231 1.00 92.00 112 GLY A CA 1
ATOM 908 C C . GLY A 1 112 ? -2.963 -3.161 -4.384 1.00 92.00 112 GLY A C 1
ATOM 909 O O . GLY A 1 112 ? -2.753 -3.621 -5.503 1.00 92.00 112 GLY A O 1
ATOM 910 N N . LEU A 1 113 ? -2.856 -3.906 -3.281 1.00 92.25 113 LEU A N 1
ATOM 911 C CA . LEU A 1 113 ? -2.546 -5.337 -3.298 1.00 92.25 113 LEU A CA 1
ATOM 912 C C . LEU A 1 113 ? -3.774 -6.185 -3.639 1.00 92.25 113 LEU A C 1
ATOM 914 O O . LEU A 1 113 ? -4.891 -5.896 -3.207 1.00 92.25 113 LEU A O 1
ATOM 918 N N . ARG A 1 114 ? -3.549 -7.301 -4.343 1.00 93.25 114 ARG A N 1
ATOM 919 C CA . ARG A 1 114 ? -4.563 -8.354 -4.471 1.00 93.25 114 ARG A CA 1
ATOM 920 C C . ARG A 1 114 ? -4.737 -9.060 -3.127 1.00 93.25 114 ARG A C 1
ATOM 922 O O . ARG A 1 114 ? -3.751 -9.410 -2.482 1.00 93.25 114 ARG A O 1
ATOM 929 N N . ILE A 1 115 ? -5.989 -9.309 -2.755 1.00 93.38 115 ILE A N 1
ATOM 930 C CA . ILE A 1 115 ? -6.375 -9.974 -1.511 1.00 93.38 115 ILE A CA 1
ATOM 931 C C . ILE A 1 115 ? -7.119 -11.277 -1.824 1.00 93.38 115 ILE A C 1
ATOM 933 O O . ILE A 1 115 ? -7.976 -11.299 -2.708 1.00 93.38 115 ILE A O 1
ATOM 937 N N . ILE A 1 116 ? -6.830 -12.331 -1.063 1.00 93.94 116 ILE A N 1
ATOM 938 C CA . ILE A 1 116 ? -7.642 -13.547 -0.952 1.00 93.94 116 ILE A CA 1
ATOM 939 C C . ILE A 1 116 ? -7.956 -13.755 0.533 1.00 93.94 116 ILE A C 1
ATOM 941 O O . ILE A 1 116 ? -7.063 -13.641 1.370 1.00 93.94 116 ILE A O 1
ATOM 945 N N . ILE A 1 117 ? -9.213 -14.044 0.857 1.00 89.38 117 ILE A N 1
ATOM 946 C CA . ILE A 1 117 ? -9.658 -14.352 2.222 1.00 89.38 117 ILE A CA 1
ATOM 947 C C . ILE A 1 117 ? -10.077 -15.821 2.240 1.00 89.38 117 ILE A C 1
ATOM 949 O O . ILE A 1 117 ? -10.805 -16.248 1.340 1.00 89.38 117 ILE A O 1
ATOM 953 N N . HIS A 1 118 ? -9.581 -16.567 3.224 1.00 78.75 118 HIS A N 1
ATOM 954 C CA . HIS A 1 118 ? -9.943 -17.957 3.498 1.00 78.75 118 HIS A CA 1
ATOM 955 C C . HIS A 1 118 ? -10.592 -18.067 4.882 1.00 78.75 118 HIS A C 1
ATOM 957 O O . HIS A 1 118 ? -10.287 -17.212 5.748 1.00 78.75 118 HIS A O 1
#